Protein AF-A0A7G9TEM5-F1 (afdb_monomer_lite)

Radius of gyration: 19.12 Å; chains: 1; bounding box: 41×61×49 Å

Sequence (114 aa):
MTFDVGIGKCRSVQSDSVDVWVDGSIVRRLAPETKWQRDGISVLQVPSKLCSARHRVAIGEEVFLDTGLINANSAGKLDVDGSGDFARARLSMLVPVIDPAPTPPPPSRKASWR

Secondary structure (DSSP, 8-state):
---EEEEEEEEEE-SSEEEEE--HHHHHHH-TTS----TT--EEEEEGGGB-SSS---TTSEEEEETTT--TT-EEEEESSSSS-PEEEEGGGGS------PPPPP--------

Foldseek 3Di:
DKDKFWAAFFADDDPFKTKGQGAPVNCCLFPVVDPQDDHRLKIKIATPVQWDPVDDRDGGDITIGIPVPADQPGWIWMDRRNPPDTDITRCVSSDPPPPPPPDPPDPPPPDDDD

Structure (mmCIF, N/CA/C/O backbone):
data_AF-A0A7G9TEM5-F1
#
_entry.id   AF-A0A7G9TEM5-F1
#
loop_
_atom_site.group_PDB
_atom_site.id
_atom_site.type_symbol
_atom_site.label_atom_id
_atom_site.label_alt_id
_atom_site.label_comp_id
_atom_site.label_asym_id
_atom_site.label_entity_id
_atom_site.label_seq_id
_atom_site.pdbx_PDB_ins_code
_atom_site.Cartn_x
_atom_site.Cartn_y
_atom_site.Cartn_z
_atom_site.occupancy
_atom_site.B_iso_or_equiv
_atom_site.auth_seq_id
_atom_site.auth_comp_id
_atom_site.auth_asym_id
_atom_site.auth_atom_id
_atom_site.pdbx_PDB_model_num
ATOM 1 N N . MET A 1 1 ? -2.509 15.179 13.391 1.00 59.03 1 MET A N 1
ATOM 2 C CA . MET A 1 1 ? -3.785 14.686 12.828 1.00 59.03 1 MET A CA 1
ATOM 3 C C . MET A 1 1 ? -3.493 13.395 12.089 1.00 59.03 1 MET A C 1
ATOM 5 O O . MET A 1 1 ? -2.556 13.389 11.302 1.00 59.03 1 MET A O 1
ATOM 9 N N . THR A 1 2 ? -4.225 12.321 12.379 1.00 76.56 2 THR A N 1
ATOM 10 C CA . THR A 1 2 ? -4.160 11.061 11.624 1.00 76.56 2 THR A CA 1
ATOM 11 C C . THR A 1 2 ? -5.313 11.026 10.630 1.00 76.56 2 THR A C 1
ATOM 13 O O . THR A 1 2 ? -6.439 11.408 10.963 1.00 76.56 2 THR A O 1
ATOM 16 N N . PHE A 1 3 ? -5.022 10.629 9.400 1.00 86.31 3 PHE A N 1
ATOM 17 C CA . PHE A 1 3 ? -6.001 10.525 8.327 1.00 86.31 3 PHE A CA 1
ATOM 18 C C . PHE A 1 3 ? -5.756 9.242 7.546 1.00 86.31 3 PHE A C 1
ATOM 20 O O . PHE A 1 3 ? -4.740 8.573 7.716 1.00 86.31 3 PHE A O 1
ATOM 27 N N . ASP A 1 4 ? -6.723 8.894 6.716 1.00 90.94 4 ASP A N 1
ATOM 28 C CA . ASP A 1 4 ? -6.684 7.686 5.917 1.00 90.94 4 ASP A CA 1
ATOM 29 C C . ASP A 1 4 ? -6.293 8.058 4.480 1.00 90.94 4 ASP A C 1
ATOM 31 O O . ASP A 1 4 ? -6.759 9.067 3.944 1.00 90.94 4 ASP A O 1
ATOM 35 N N . VAL A 1 5 ? -5.408 7.278 3.861 1.00 90.75 5 VAL A N 1
ATOM 36 C CA . VAL A 1 5 ? -4.964 7.492 2.473 1.00 90.75 5 VAL A CA 1
ATOM 37 C C . VAL A 1 5 ? -5.495 6.366 1.603 1.00 90.75 5 VAL A C 1
ATOM 39 O O . VAL A 1 5 ? -5.099 5.216 1.790 1.00 90.75 5 VAL A O 1
ATOM 42 N N . GLY A 1 6 ? -6.370 6.701 0.654 1.00 92.69 6 GLY A N 1
ATOM 43 C CA . GLY A 1 6 ? -6.820 5.779 -0.388 1.00 92.69 6 GLY A CA 1
ATOM 44 C C . GLY A 1 6 ? -5.663 5.429 -1.321 1.00 92.69 6 GLY A C 1
ATOM 45 O O . GLY A 1 6 ? -4.938 6.318 -1.773 1.00 92.69 6 GLY A O 1
ATOM 46 N N . ILE A 1 7 ? -5.452 4.135 -1.558 1.00 92.81 7 ILE A N 1
ATOM 47 C CA . ILE A 1 7 ? -4.328 3.639 -2.369 1.00 92.81 7 ILE A CA 1
ATOM 48 C C . ILE A 1 7 ? -4.762 2.871 -3.616 1.00 92.81 7 ILE A C 1
ATOM 50 O O . ILE A 1 7 ? -3.932 2.628 -4.487 1.00 92.81 7 ILE A O 1
ATOM 54 N N . GLY A 1 8 ? -6.032 2.482 -3.721 1.00 93.69 8 GLY A N 1
ATOM 55 C CA . GLY A 1 8 ? -6.549 1.752 -4.875 1.00 93.69 8 GLY A CA 1
ATOM 56 C C . GLY A 1 8 ? -7.585 0.700 -4.500 1.00 93.69 8 GLY A C 1
ATOM 57 O O . GLY A 1 8 ? -8.098 0.687 -3.383 1.00 93.69 8 GLY A O 1
ATOM 58 N N . LYS A 1 9 ? -7.902 -0.197 -5.438 1.00 95.19 9 LYS A N 1
ATOM 59 C CA . LYS A 1 9 ? -8.957 -1.209 -5.257 1.00 95.19 9 LYS A CA 1
ATOM 60 C C . LYS A 1 9 ? -8.408 -2.527 -4.736 1.00 95.19 9 LYS A C 1
ATOM 62 O O . LYS A 1 9 ? -7.445 -3.060 -5.278 1.00 95.19 9 LYS A O 1
ATOM 67 N N . CYS A 1 10 ? -9.068 -3.107 -3.742 1.00 95.62 10 CYS A N 1
ATOM 68 C CA . CYS A 1 10 ? -8.718 -4.412 -3.201 1.00 95.62 10 CYS A CA 1
ATOM 69 C C . CYS A 1 10 ? -8.868 -5.500 -4.274 1.00 95.62 10 CYS A C 1
ATOM 71 O O . CYS A 1 10 ? -9.967 -5.756 -4.773 1.00 95.62 10 CYS A O 1
ATOM 73 N N . ARG A 1 11 ? -7.766 -6.179 -4.590 1.00 94.50 11 ARG A N 1
ATOM 74 C CA . ARG A 1 11 ? -7.723 -7.355 -5.464 1.00 94.50 11 ARG A CA 1
ATOM 75 C C . ARG A 1 11 ? -8.018 -8.630 -4.680 1.00 94.50 11 ARG A C 1
ATOM 77 O O . ARG A 1 11 ? -8.844 -9.434 -5.102 1.00 94.50 11 ARG A O 1
ATOM 84 N N . SER A 1 12 ? -7.346 -8.798 -3.547 1.00 95.56 12 SER A N 1
ATOM 85 C CA . SER A 1 12 ? -7.428 -9.988 -2.699 1.00 95.56 12 SER A CA 1
ATOM 86 C C . SER A 1 12 ? -7.069 -9.643 -1.262 1.00 95.56 12 SER A C 1
ATOM 88 O O . SER A 1 12 ? -6.243 -8.770 -1.005 1.00 95.56 12 SER A O 1
ATOM 90 N N . VAL A 1 13 ? -7.685 -10.360 -0.325 1.00 94.50 13 VAL A N 1
ATOM 91 C CA . VAL A 1 13 ? -7.387 -10.264 1.107 1.00 94.50 13 VAL A CA 1
ATOM 92 C C . VAL A 1 13 ? -6.737 -11.572 1.534 1.00 94.50 13 VAL A C 1
ATOM 94 O O . VAL A 1 13 ? -7.317 -12.641 1.351 1.00 94.50 13 VAL A O 1
ATOM 97 N N . GLN A 1 14 ? -5.529 -11.478 2.076 1.00 92.81 14 GLN A N 1
ATOM 98 C CA . GLN A 1 14 ? -4.772 -12.588 2.645 1.00 92.81 14 GLN A CA 1
ATOM 99 C C . GLN A 1 14 ? -4.758 -12.459 4.177 1.00 92.81 14 GLN A C 1
ATOM 101 O O . GLN A 1 14 ? -5.232 -11.470 4.740 1.00 92.81 14 GLN A O 1
ATOM 106 N N . SER A 1 15 ? -4.212 -13.457 4.873 1.00 89.06 15 SER A N 1
ATOM 107 C CA . SER A 1 15 ? -4.219 -13.490 6.343 1.00 89.06 15 SER A CA 1
ATOM 108 C C . SER A 1 15 ? -3.455 -12.321 6.986 1.00 89.06 15 SER A C 1
ATOM 110 O O . SER A 1 15 ? -3.874 -11.812 8.023 1.00 89.06 15 SER A O 1
ATOM 112 N N . ASP A 1 16 ? -2.346 -11.881 6.386 1.00 93.44 16 ASP A N 1
ATOM 113 C CA . ASP A 1 16 ? -1.454 -10.838 6.918 1.00 93.44 16 ASP A CA 1
ATOM 114 C C . ASP A 1 16 ? -1.276 -9.633 5.977 1.00 93.44 16 ASP A C 1
ATOM 116 O O . ASP A 1 16 ? -0.613 -8.647 6.322 1.00 93.44 16 ASP A O 1
ATOM 120 N N . SER A 1 17 ? -1.869 -9.696 4.787 1.00 94.94 17 SER A N 1
ATOM 121 C CA . SER A 1 17 ? -1.645 -8.738 3.713 1.00 94.94 17 SER A CA 1
ATOM 122 C C . SER A 1 17 ? -2.863 -8.575 2.809 1.00 94.94 17 SER A C 1
ATOM 124 O O . SER A 1 17 ? -3.784 -9.389 2.797 1.00 94.94 17 SER A O 1
ATOM 126 N N . VAL A 1 18 ? -2.885 -7.470 2.076 1.00 95.88 18 VAL A N 1
ATOM 127 C CA . VAL A 1 18 ? -3.937 -7.108 1.129 1.00 95.88 18 VAL A CA 1
ATOM 128 C C . VAL A 1 18 ? -3.256 -6.758 -0.180 1.00 95.88 18 VAL A C 1
ATOM 130 O O . VAL A 1 18 ? -2.344 -5.929 -0.192 1.00 95.88 18 VAL A O 1
ATOM 133 N N . ASP A 1 19 ? -3.700 -7.373 -1.269 1.00 96.00 19 ASP A N 1
ATOM 134 C CA . ASP A 1 19 ? -3.238 -7.009 -2.602 1.00 96.00 19 ASP A CA 1
ATOM 135 C C . ASP A 1 19 ? -4.179 -5.953 -3.169 1.00 96.00 19 ASP A C 1
ATOM 137 O O . ASP A 1 19 ? -5.404 -6.111 -3.157 1.00 96.00 19 ASP A O 1
ATOM 141 N N . VAL A 1 20 ? -3.605 -4.873 -3.680 1.00 95.50 20 VAL A N 1
ATOM 142 C CA . VAL A 1 20 ? -4.335 -3.694 -4.132 1.00 95.50 20 VAL A CA 1
ATOM 143 C C . VAL A 1 20 ? -3.942 -3.394 -5.568 1.00 95.50 20 VAL A C 1
ATOM 145 O O . VAL A 1 20 ? -2.760 -3.271 -5.878 1.00 95.50 20 VAL A O 1
ATOM 148 N N . TRP A 1 21 ? -4.930 -3.261 -6.446 1.00 95.19 21 TRP A N 1
ATOM 149 C CA . TRP A 1 21 ? -4.737 -2.651 -7.754 1.00 95.19 21 TRP A CA 1
ATOM 150 C C . TRP A 1 21 ? -4.495 -1.163 -7.567 1.00 95.19 21 TRP A C 1
ATOM 152 O O . TRP A 1 21 ? -5.364 -0.457 -7.045 1.00 95.19 21 TRP A O 1
ATOM 162 N N . VAL A 1 22 ? -3.329 -0.701 -8.001 1.00 92.81 22 VAL A N 1
ATOM 163 C CA . VAL A 1 22 ? -2.909 0.690 -7.842 1.00 92.81 22 VAL A CA 1
ATOM 164 C C . VAL A 1 22 ? -2.823 1.392 -9.190 1.00 92.81 22 VAL A C 1
ATOM 166 O O . VAL A 1 22 ? -2.505 0.781 -10.211 1.00 92.81 22 VAL A O 1
ATOM 169 N N . ASP A 1 23 ? -3.124 2.687 -9.191 1.00 89.62 23 ASP A N 1
ATOM 170 C CA . ASP A 1 23 ? -2.993 3.531 -10.376 1.00 89.62 23 ASP A CA 1
ATOM 171 C C . ASP A 1 23 ? -1.558 4.052 -10.561 1.00 89.62 23 ASP A C 1
ATOM 173 O O . ASP A 1 23 ? -0.690 3.942 -9.684 1.00 89.62 23 ASP A O 1
ATOM 177 N N . GLY A 1 24 ? -1.310 4.678 -11.712 1.00 87.31 24 GLY A N 1
ATOM 178 C CA . GLY A 1 24 ? -0.008 5.261 -12.022 1.00 87.31 24 GLY A CA 1
ATOM 179 C C . GLY A 1 24 ? 0.478 6.334 -11.055 1.00 87.31 24 GLY A C 1
ATOM 180 O O . GLY A 1 24 ? 1.686 6.537 -10.941 1.00 87.31 24 GLY A O 1
ATOM 181 N N . SER A 1 25 ? -0.412 7.031 -10.347 1.00 88.38 25 SER A N 1
ATOM 182 C CA . SER A 1 25 ? -0.010 8.052 -9.375 1.00 88.38 25 SER A CA 1
ATOM 183 C C . SER A 1 25 ? 0.656 7.422 -8.150 1.00 88.38 25 SER A C 1
ATOM 185 O O . SER A 1 25 ? 1.680 7.925 -7.679 1.00 88.38 25 SER A O 1
ATOM 187 N N . ILE A 1 26 ? 0.143 6.276 -7.695 1.00 91.00 26 ILE A N 1
ATOM 188 C CA . ILE A 1 26 ? 0.722 5.488 -6.603 1.00 91.00 26 ILE A CA 1
ATOM 189 C C . ILE A 1 26 ? 2.033 4.841 -7.050 1.00 91.00 26 ILE A C 1
ATOM 191 O O . ILE A 1 26 ? 3.037 4.943 -6.340 1.00 91.00 26 ILE A O 1
ATOM 195 N N . VAL A 1 27 ? 2.064 4.256 -8.254 1.00 90.75 27 VAL A N 1
ATOM 196 C CA . VAL A 1 27 ? 3.288 3.659 -8.819 1.00 90.75 27 VAL A CA 1
ATOM 197 C C . VAL A 1 27 ? 4.404 4.697 -8.927 1.00 90.75 27 VAL A C 1
ATOM 199 O O . VAL A 1 27 ? 5.508 4.455 -8.447 1.00 90.75 27 VAL A O 1
ATOM 202 N N . ARG A 1 28 ? 4.119 5.889 -9.468 1.00 89.50 28 ARG A N 1
ATOM 203 C CA . ARG A 1 28 ? 5.111 6.972 -9.609 1.00 89.50 28 ARG A CA 1
ATOM 204 C C . ARG A 1 28 ? 5.668 7.457 -8.272 1.00 89.50 28 ARG A C 1
ATOM 206 O O . ARG A 1 28 ? 6.816 7.883 -8.225 1.00 89.50 28 ARG A O 1
ATOM 213 N N . ARG A 1 29 ? 4.884 7.401 -7.189 1.00 89.88 29 ARG A N 1
ATOM 214 C CA . ARG A 1 29 ? 5.373 7.746 -5.841 1.00 89.88 29 ARG A CA 1
ATOM 215 C C . ARG A 1 29 ? 6.269 6.659 -5.260 1.00 89.88 29 ARG A C 1
ATOM 217 O O . ARG A 1 29 ? 7.268 6.980 -4.630 1.00 89.88 29 ARG A O 1
ATOM 224 N N . LEU A 1 30 ? 5.909 5.391 -5.443 1.00 90.44 30 LEU A N 1
ATOM 225 C CA . LEU A 1 30 ? 6.618 4.260 -4.837 1.00 90.44 30 LEU A CA 1
ATOM 226 C C . LEU A 1 30 ? 7.851 3.814 -5.629 1.00 90.44 30 LEU A C 1
ATOM 228 O O . LEU A 1 30 ? 8.792 3.285 -5.040 1.00 90.44 30 LEU A O 1
ATOM 232 N N . ALA A 1 31 ? 7.836 4.012 -6.944 1.00 88.19 31 ALA A N 1
ATOM 233 C CA . ALA A 1 31 ? 8.875 3.592 -7.874 1.00 88.19 31 ALA A CA 1
ATOM 234 C C . ALA A 1 31 ? 9.126 4.682 -8.941 1.00 88.19 31 ALA A C 1
ATOM 236 O O . ALA A 1 31 ? 8.897 4.445 -10.128 1.00 88.19 31 ALA A O 1
ATOM 237 N N . PRO A 1 32 ? 9.601 5.880 -8.545 1.00 84.19 32 PRO A N 1
ATOM 238 C CA . PRO A 1 32 ? 9.761 7.022 -9.455 1.00 84.19 32 PRO A CA 1
ATOM 239 C C . PRO A 1 32 ? 10.731 6.754 -10.613 1.00 84.19 32 PRO A C 1
ATOM 241 O O . PRO A 1 32 ? 10.534 7.260 -11.713 1.00 84.19 32 PRO A O 1
ATOM 244 N N . GLU A 1 33 ? 11.743 5.916 -10.385 1.00 82.88 33 GLU A N 1
ATOM 245 C CA . GLU A 1 33 ? 12.748 5.547 -11.391 1.00 82.88 33 GLU A CA 1
ATOM 246 C C . GLU A 1 33 ? 12.242 4.496 -12.397 1.00 82.88 33 GLU A C 1
ATOM 248 O O . GLU A 1 33 ? 12.905 4.207 -13.394 1.00 82.88 33 GLU A O 1
ATOM 253 N N . THR A 1 34 ? 11.077 3.884 -12.151 1.00 79.88 34 THR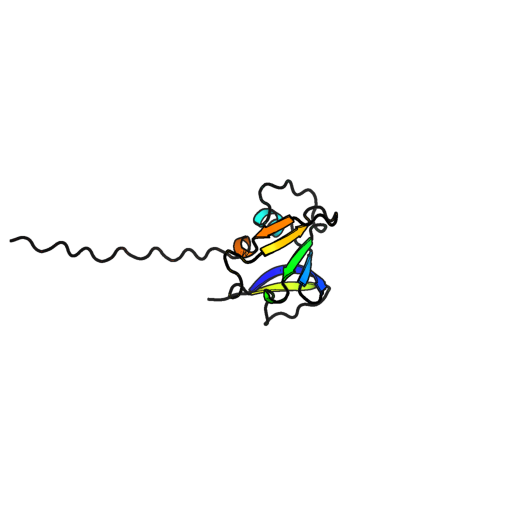 A N 1
ATOM 254 C CA . THR A 1 34 ? 10.549 2.817 -13.010 1.00 79.88 34 THR A CA 1
ATOM 255 C C . THR A 1 34 ? 9.687 3.402 -14.122 1.00 79.88 34 THR A C 1
ATOM 257 O O . THR A 1 34 ? 8.727 4.134 -13.876 1.00 79.88 34 THR A O 1
ATOM 260 N N . LYS A 1 35 ? 9.995 3.043 -15.375 1.00 73.69 35 LYS A N 1
ATOM 261 C CA . LYS A 1 35 ? 9.176 3.405 -16.539 1.00 73.69 35 LYS A CA 1
ATOM 262 C C . LYS A 1 35 ? 7.874 2.611 -16.537 1.00 73.69 35 LYS A C 1
ATOM 264 O O . LYS A 1 35 ? 7.774 1.580 -17.194 1.00 73.69 35 LYS A O 1
ATOM 269 N N . TRP A 1 36 ? 6.880 3.113 -15.823 1.00 74.44 36 TRP A N 1
ATOM 270 C CA . TRP A 1 36 ? 5.551 2.520 -15.782 1.00 74.44 36 TRP A CA 1
ATOM 271 C C . TRP A 1 36 ? 4.871 2.568 -17.159 1.00 74.44 36 TRP A C 1
ATOM 273 O O . TRP A 1 36 ? 4.755 3.634 -17.767 1.00 74.44 36 TRP A O 1
ATOM 283 N N . GLN A 1 37 ? 4.473 1.393 -17.656 1.00 71.06 37 GLN A N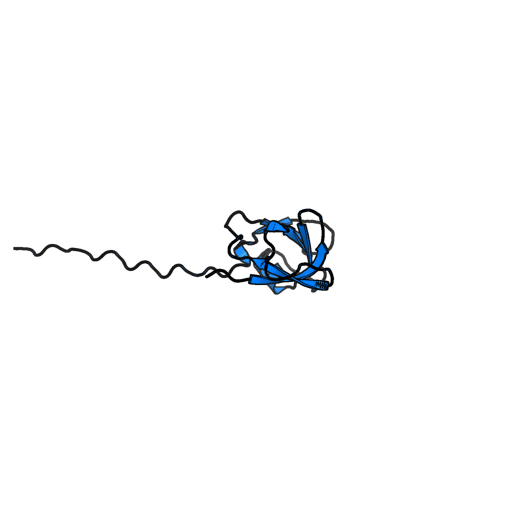 1
ATOM 284 C CA . GLN A 1 37 ? 4.026 1.199 -19.040 1.00 71.06 37 GLN A CA 1
ATOM 285 C C . GLN A 1 37 ? 2.501 1.189 -19.202 1.00 71.06 37 GLN A C 1
ATOM 287 O O . GLN A 1 37 ? 2.007 1.522 -20.281 1.00 71.06 37 GLN A O 1
ATOM 292 N N . ARG A 1 38 ? 1.743 0.757 -18.181 1.00 71.81 38 ARG A N 1
ATOM 293 C CA . ARG A 1 38 ? 0.305 0.482 -18.333 1.00 71.81 38 ARG A CA 1
ATOM 294 C C . ARG A 1 38 ? -0.477 0.594 -17.021 1.00 71.81 38 ARG A C 1
ATOM 296 O O . ARG A 1 38 ? -0.096 0.026 -16.003 1.00 71.81 38 ARG A O 1
ATOM 303 N N . ASP A 1 39 ? -1.624 1.263 -17.101 1.00 70.62 39 ASP A N 1
ATOM 304 C CA . ASP A 1 39 ? -2.619 1.344 -16.032 1.00 70.62 39 ASP A CA 1
ATOM 305 C C . ASP A 1 39 ? -3.283 0.005 -15.705 1.00 70.62 39 ASP A C 1
ATOM 307 O O . ASP A 1 39 ? -3.567 -0.804 -16.588 1.00 70.62 39 ASP A O 1
ATOM 311 N N . GLY A 1 40 ? -3.582 -0.194 -14.418 1.00 71.38 40 GLY A N 1
ATOM 312 C CA . GLY A 1 40 ? -4.461 -1.267 -13.950 1.00 71.38 40 GLY A CA 1
ATOM 313 C C . GLY A 1 40 ? -3.855 -2.672 -13.934 1.00 71.38 40 GLY A C 1
ATOM 314 O O . GLY A 1 40 ? -4.601 -3.620 -13.715 1.00 71.38 40 GLY A O 1
ATOM 315 N N . ILE A 1 41 ? -2.542 -2.817 -14.155 1.00 85.56 41 ILE A N 1
ATOM 316 C CA . ILE A 1 41 ? -1.822 -4.097 -14.001 1.00 85.56 41 ILE A CA 1
ATOM 317 C C . ILE A 1 41 ? -0.909 -4.134 -12.767 1.00 85.56 41 ILE A C 1
ATOM 319 O O . ILE A 1 41 ? -0.476 -5.205 -12.353 1.00 85.56 41 ILE A O 1
ATOM 323 N N . SER A 1 42 ? -0.634 -2.978 -12.163 1.00 92.31 42 SER A N 1
ATOM 324 C CA . SER A 1 42 ? 0.265 -2.878 -11.019 1.00 92.31 42 SER A CA 1
ATOM 325 C C . SER A 1 42 ? -0.434 -3.288 -9.723 1.00 92.31 42 SER A C 1
ATOM 327 O O . SER A 1 42 ? -1.569 -2.881 -9.447 1.00 92.31 42 SER A O 1
ATOM 329 N N . VAL A 1 43 ? 0.262 -4.076 -8.907 1.00 94.88 43 VAL A N 1
ATOM 330 C CA . VAL A 1 43 ? -0.272 -4.671 -7.681 1.00 94.88 43 VAL A CA 1
ATOM 331 C C . VAL A 1 43 ? 0.611 -4.276 -6.510 1.00 94.88 43 VAL A C 1
ATOM 333 O O . VAL A 1 43 ? 1.795 -4.603 -6.459 1.00 94.88 43 VAL A O 1
ATOM 336 N N . LEU A 1 44 ? 0.022 -3.591 -5.537 1.00 95.62 44 LEU A N 1
ATOM 337 C CA . LEU A 1 44 ? 0.664 -3.266 -4.274 1.00 95.62 44 LEU A CA 1
ATOM 338 C C . LEU A 1 44 ? 0.153 -4.206 -3.185 1.00 95.62 44 LEU A C 1
ATOM 340 O O . LEU A 1 44 ? -1.013 -4.159 -2.805 1.00 95.62 44 LEU A O 1
ATOM 344 N N . GLN A 1 45 ? 1.045 -5.025 -2.650 1.00 96.56 45 GLN A N 1
ATOM 345 C CA . GLN A 1 45 ? 0.810 -5.810 -1.451 1.00 96.56 45 GLN A CA 1
ATOM 346 C C . GLN A 1 45 ? 1.163 -4.974 -0.218 1.00 96.56 45 GLN A C 1
ATOM 348 O O . GLN A 1 45 ? 2.317 -4.571 -0.026 1.00 96.56 45 GLN A O 1
ATOM 353 N N . VAL A 1 46 ? 0.175 -4.730 0.639 1.00 96.12 46 VAL A N 1
ATOM 354 C CA . VAL A 1 46 ? 0.344 -3.999 1.902 1.00 96.12 46 VAL A CA 1
ATOM 355 C C . VAL A 1 46 ? 0.040 -4.901 3.099 1.00 96.12 46 VAL A C 1
ATOM 357 O O . VAL A 1 46 ? -0.859 -5.733 3.015 1.00 96.12 46 VAL A O 1
ATOM 360 N N . PRO A 1 47 ? 0.749 -4.757 4.232 1.00 95.44 47 PRO A N 1
ATOM 361 C CA . PRO A 1 47 ? 0.376 -5.445 5.464 1.00 95.44 47 PRO A CA 1
ATOM 362 C C . PRO A 1 47 ? -1.018 -5.014 5.937 1.00 95.44 47 PRO A C 1
ATOM 364 O O . PRO A 1 47 ? -1.267 -3.817 6.088 1.00 95.44 47 PRO A O 1
ATOM 367 N N . SER A 1 48 ? -1.894 -5.971 6.253 1.00 92.94 48 SER A N 1
ATOM 368 C CA . SER A 1 48 ? -3.282 -5.697 6.671 1.00 92.94 48 SER A CA 1
ATOM 369 C C . SER A 1 48 ? -3.359 -4.843 7.941 1.00 92.94 48 SER A C 1
ATOM 371 O O . SER A 1 48 ? -4.253 -4.017 8.093 1.00 92.94 48 SER A O 1
ATOM 373 N N . LYS A 1 49 ? -2.357 -4.961 8.820 1.00 93.62 49 LYS A N 1
ATOM 374 C CA . LYS A 1 49 ? -2.209 -4.138 10.030 1.00 93.62 49 LYS A CA 1
ATOM 375 C C . LYS A 1 49 ? -1.992 -2.643 9.771 1.00 93.62 49 LYS A C 1
ATOM 377 O O . LYS A 1 49 ? -2.030 -1.878 10.722 1.00 93.62 49 LYS A O 1
ATOM 382 N N . LEU A 1 50 ? -1.654 -2.243 8.542 1.00 93.12 50 LEU A N 1
ATOM 383 C CA . LEU A 1 50 ? -1.489 -0.835 8.159 1.00 93.12 50 LEU A CA 1
ATOM 384 C C . LEU A 1 50 ? -2.748 -0.270 7.490 1.00 93.12 50 LEU A C 1
ATOM 386 O O . LEU A 1 50 ? -2.809 0.933 7.233 1.00 93.12 50 LEU A O 1
ATOM 390 N N . CYS A 1 51 ? -3.733 -1.119 7.188 1.00 93.00 51 CYS A N 1
ATOM 391 C CA . CYS A 1 51 ? -5.012 -0.687 6.651 1.00 93.00 51 CYS A CA 1
ATOM 392 C C . CYS A 1 51 ? -5.824 0.048 7.722 1.00 93.00 51 CYS A C 1
ATOM 394 O O . CYS A 1 51 ? -5.729 -0.243 8.915 1.00 93.00 51 CYS A O 1
ATOM 396 N N . SER A 1 52 ? -6.642 0.995 7.277 1.00 92.50 52 SER A N 1
ATOM 397 C CA . SER A 1 52 ? -7.520 1.759 8.153 1.00 92.50 52 SER A CA 1
ATOM 398 C C . SER A 1 52 ? -8.517 0.858 8.874 1.00 92.50 52 SER A C 1
ATOM 400 O O . SER A 1 52 ? -9.195 0.044 8.254 1.00 92.50 52 SER A O 1
ATOM 402 N N . ALA A 1 53 ? -8.679 1.062 10.182 1.00 89.06 53 ALA A N 1
ATOM 403 C CA . ALA A 1 53 ? -9.749 0.424 10.949 1.00 89.06 53 ALA A CA 1
ATOM 404 C C . ALA A 1 53 ? -11.135 1.034 10.657 1.00 89.06 53 ALA A C 1
ATOM 406 O O . ALA A 1 53 ? -12.156 0.445 11.012 1.00 89.06 53 ALA A O 1
ATOM 407 N N . ARG A 1 54 ? -11.182 2.223 10.036 1.00 89.81 54 ARG A 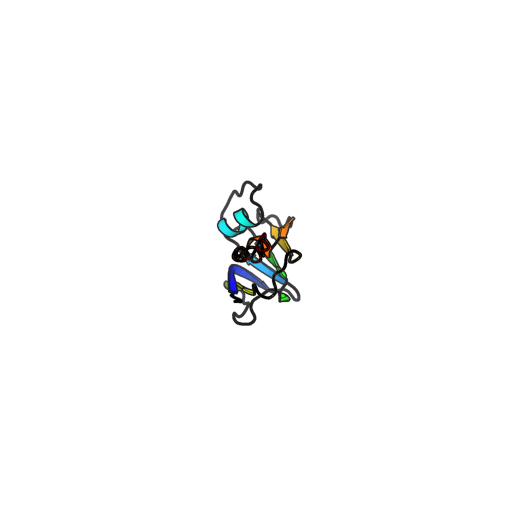N 1
ATOM 408 C CA . ARG A 1 54 ? -12.43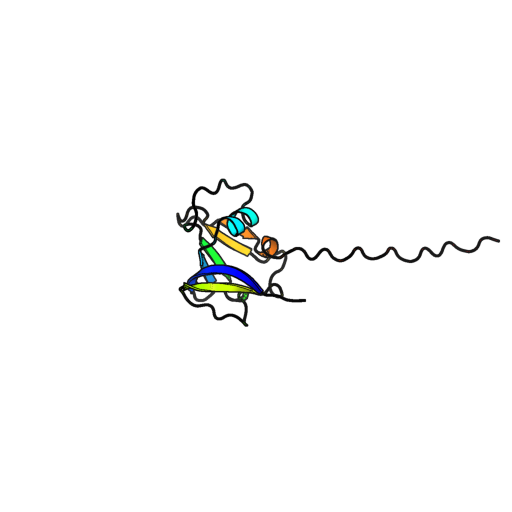2 2.933 9.717 1.00 89.81 54 ARG A CA 1
ATOM 409 C C . ARG A 1 54 ? -13.059 2.449 8.414 1.00 89.81 54 ARG A C 1
ATOM 411 O O . ARG A 1 54 ? -14.277 2.502 8.270 1.00 89.81 54 ARG A O 1
ATOM 418 N N . HIS A 1 55 ? -12.233 1.975 7.485 1.00 89.56 55 HIS A N 1
ATOM 419 C CA . HIS A 1 55 ? -12.660 1.504 6.174 1.00 89.56 55 HIS A CA 1
ATOM 420 C C . HIS A 1 55 ? -12.525 -0.015 6.103 1.00 89.56 55 HIS A C 1
ATOM 422 O O . HIS A 1 55 ? -11.448 -0.568 6.311 1.00 89.56 55 HIS A O 1
ATOM 428 N N . ARG A 1 56 ? -13.626 -0.711 5.803 1.00 88.94 56 ARG A N 1
ATOM 429 C CA . ARG A 1 56 ? -13.590 -2.166 5.636 1.00 88.94 56 ARG A CA 1
ATOM 430 C C . ARG A 1 56 ? -12.740 -2.517 4.415 1.00 88.94 56 ARG A C 1
ATOM 432 O O . ARG A 1 56 ? -13.013 -2.049 3.318 1.00 88.94 56 ARG A O 1
ATOM 439 N N . VAL A 1 57 ? -11.792 -3.430 4.596 1.00 91.56 57 VAL A N 1
ATOM 440 C CA . VAL A 1 57 ? -11.079 -4.060 3.483 1.00 91.56 57 VAL A CA 1
ATOM 441 C C . VAL A 1 57 ? -11.935 -5.198 2.924 1.00 91.56 57 VAL A C 1
ATOM 443 O O . VAL A 1 57 ? -12.190 -6.185 3.615 1.00 91.56 57 VAL A O 1
ATOM 446 N N . ALA A 1 58 ? -12.390 -5.061 1.681 1.00 93.75 58 ALA A N 1
ATOM 447 C CA . ALA A 1 58 ? -13.141 -6.088 0.963 1.00 93.75 58 ALA A CA 1
ATOM 448 C C . ALA A 1 58 ? -12.799 -6.052 -0.531 1.00 93.75 58 ALA A C 1
ATOM 450 O O . ALA A 1 58 ? -12.509 -4.992 -1.073 1.00 93.75 58 ALA A O 1
ATOM 451 N N . ILE A 1 59 ? -12.838 -7.209 -1.198 1.00 94.81 59 ILE A N 1
ATOM 452 C CA . ILE A 1 59 ? -12.516 -7.325 -2.628 1.00 94.81 59 ILE A CA 1
ATOM 453 C C . ILE A 1 59 ? -13.425 -6.403 -3.451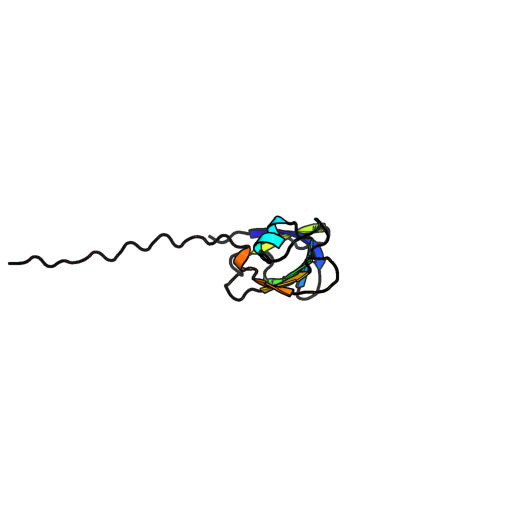 1.00 94.81 59 ILE A C 1
ATOM 455 O O . ILE A 1 59 ? -14.640 -6.414 -3.278 1.00 94.81 59 ILE A O 1
ATOM 459 N N . GLY A 1 60 ? -12.825 -5.628 -4.358 1.00 93.94 60 GLY A N 1
ATOM 460 C CA . GLY A 1 60 ? -13.514 -4.652 -5.206 1.00 93.94 60 GLY A CA 1
ATOM 461 C C . GLY A 1 60 ? -13.686 -3.262 -4.583 1.00 93.94 60 GLY A C 1
ATOM 462 O O . GLY A 1 60 ? -13.866 -2.300 -5.332 1.00 93.94 60 GLY A O 1
ATOM 463 N N . GLU A 1 61 ? -13.563 -3.145 -3.259 1.00 94.44 61 GLU A N 1
ATOM 464 C CA . GLU A 1 61 ? -13.660 -1.878 -2.527 1.00 94.44 61 GLU A CA 1
ATOM 465 C C . GLU A 1 61 ? -12.327 -1.127 -2.502 1.00 94.44 61 GLU A C 1
ATOM 467 O O . GLU A 1 61 ? -11.253 -1.696 -2.720 1.00 94.44 61 GLU A O 1
ATOM 472 N N . GLU A 1 62 ? -12.395 0.171 -2.226 1.00 94.88 62 GLU A N 1
ATOM 473 C CA . GLU A 1 62 ? -11.205 0.995 -2.048 1.00 94.88 62 GLU A CA 1
ATOM 474 C C . GLU A 1 62 ? -10.490 0.668 -0.727 1.00 94.88 62 GLU A C 1
ATOM 476 O O . GLU A 1 62 ? -11.107 0.536 0.333 1.00 94.88 62 GLU A O 1
ATOM 481 N N . VAL A 1 63 ? -9.166 0.532 -0.794 1.00 95.19 63 VAL A N 1
ATOM 482 C CA . VAL A 1 63 ? -8.304 0.262 0.356 1.00 95.19 63 VAL A CA 1
ATOM 483 C C . VAL A 1 63 ? -7.685 1.559 0.836 1.00 95.19 63 VAL A C 1
ATOM 485 O O . VAL A 1 63 ? -7.088 2.309 0.063 1.00 95.19 63 VAL A O 1
ATOM 488 N N . PHE A 1 64 ? -7.778 1.771 2.144 1.00 94.38 64 PHE A N 1
ATOM 489 C CA . PHE A 1 64 ? -7.215 2.923 2.825 1.00 94.38 64 PHE A CA 1
ATOM 490 C C . PHE A 1 64 ? -6.123 2.487 3.796 1.00 94.38 64 PHE A C 1
ATOM 492 O O . PHE A 1 64 ? -6.284 1.493 4.508 1.00 94.38 64 PHE A O 1
ATOM 499 N N . LEU A 1 65 ? -5.027 3.240 3.854 1.00 93.25 65 LEU A N 1
ATOM 500 C CA . LEU A 1 65 ? -3.981 3.082 4.862 1.00 93.25 65 LEU A CA 1
ATOM 501 C C . LEU A 1 65 ? -4.153 4.105 5.987 1.00 93.25 65 LEU A C 1
ATOM 503 O O . LEU A 1 65 ? -4.413 5.274 5.708 1.00 93.25 65 LEU A O 1
ATOM 507 N N . ASP A 1 66 ? -3.938 3.681 7.232 1.00 92.44 66 ASP A N 1
ATOM 508 C CA . ASP A 1 66 ? -3.927 4.579 8.393 1.00 92.44 66 ASP A CA 1
ATOM 509 C C . ASP A 1 66 ? -2.556 5.259 8.509 1.00 92.44 66 ASP A C 1
ATOM 511 O O . ASP A 1 66 ? -1.543 4.612 8.807 1.00 92.44 66 ASP A O 1
ATOM 515 N N . THR A 1 67 ? -2.499 6.579 8.305 1.00 89.50 67 THR A N 1
ATOM 516 C CA . THR A 1 67 ? -1.229 7.316 8.404 1.00 89.50 67 THR A CA 1
ATOM 517 C C . THR A 1 67 ? -0.647 7.320 9.814 1.00 89.50 67 THR A C 1
ATOM 519 O O . THR A 1 67 ? 0.552 7.543 9.964 1.00 89.50 67 THR A O 1
ATOM 522 N N . GLY A 1 68 ? -1.449 7.055 10.848 1.00 88.44 68 GLY A N 1
ATOM 523 C CA . GLY A 1 68 ? -0.982 6.882 12.223 1.00 88.44 68 GLY A CA 1
ATOM 524 C C . GLY A 1 68 ? -0.164 5.607 12.439 1.00 88.44 68 GLY A C 1
ATOM 525 O O . GLY A 1 68 ? 0.617 5.542 13.387 1.00 88.44 68 GLY A O 1
ATOM 526 N N . LEU A 1 69 ? -0.302 4.613 11.554 1.00 89.94 69 LEU A N 1
ATOM 527 C CA . LEU A 1 69 ? 0.432 3.342 11.608 1.00 89.94 69 LEU A CA 1
ATOM 528 C C . LEU A 1 69 ? 1.631 3.312 10.646 1.00 89.94 69 LEU A C 1
ATOM 530 O O . LEU A 1 69 ? 2.487 2.424 10.732 1.00 89.94 69 LEU A O 1
ATOM 534 N N . ILE A 1 70 ? 1.724 4.282 9.732 1.00 90.38 70 ILE A N 1
ATOM 535 C CA . ILE A 1 70 ? 2.833 4.391 8.783 1.00 90.38 70 ILE A CA 1
ATOM 536 C C . ILE A 1 70 ? 4.016 5.120 9.428 1.00 90.38 70 ILE A C 1
ATOM 538 O O . ILE A 1 70 ? 3.894 6.220 9.955 1.00 90.38 70 ILE A O 1
ATOM 542 N N . ASN A 1 71 ? 5.199 4.518 9.328 1.00 87.81 71 ASN A N 1
ATOM 543 C CA . ASN A 1 71 ? 6.470 5.110 9.732 1.00 87.81 71 ASN A CA 1
ATOM 544 C C . ASN A 1 71 ? 7.528 4.920 8.630 1.00 87.81 71 ASN A C 1
ATOM 546 O O . ASN A 1 71 ? 7.271 4.293 7.603 1.00 87.81 71 ASN A O 1
ATOM 550 N N . ALA A 1 72 ? 8.741 5.437 8.845 1.00 85.69 72 ALA A N 1
ATOM 551 C CA . ALA A 1 72 ? 9.836 5.368 7.870 1.00 85.69 72 ALA A CA 1
ATOM 552 C C . ALA A 1 72 ? 10.228 3.934 7.450 1.00 85.69 72 ALA A C 1
ATOM 554 O O . ALA A 1 72 ? 10.779 3.742 6.366 1.00 85.69 72 ALA A O 1
ATOM 555 N N . ASN A 1 73 ? 9.929 2.936 8.287 1.00 85.94 73 ASN A N 1
ATOM 556 C CA . ASN A 1 73 ? 10.222 1.526 8.039 1.00 85.94 73 ASN A CA 1
ATOM 557 C C . ASN A 1 73 ? 9.028 0.753 7.461 1.00 85.94 73 ASN A C 1
ATOM 559 O O . ASN A 1 73 ? 9.206 -0.393 7.038 1.00 85.94 73 ASN A O 1
ATOM 563 N N . SER A 1 74 ? 7.833 1.354 7.421 1.00 91.38 74 SER A N 1
ATOM 564 C CA . SER A 1 74 ? 6.642 0.734 6.846 1.00 91.38 74 SER A CA 1
ATOM 565 C C . SER A 1 74 ? 6.860 0.467 5.360 1.00 91.38 74 SER A C 1
ATOM 567 O O . SER A 1 74 ? 7.077 1.379 4.557 1.00 91.38 74 SER A O 1
ATOM 569 N N . ALA A 1 75 ? 6.807 -0.810 4.998 1.00 93.75 75 ALA A N 1
ATOM 570 C CA . ALA A 1 75 ? 7.053 -1.276 3.648 1.00 93.75 75 ALA A CA 1
ATOM 571 C C . ALA A 1 75 ? 5.942 -2.219 3.191 1.00 93.75 75 ALA A C 1
ATOM 573 O O . ALA A 1 75 ? 5.401 -2.993 3.982 1.00 93.75 75 ALA A O 1
ATOM 574 N N . GLY A 1 76 ? 5.642 -2.140 1.901 1.00 94.50 76 GLY A N 1
ATOM 575 C CA . GLY A 1 76 ? 4.854 -3.110 1.160 1.00 94.50 76 GLY A CA 1
ATOM 576 C C . GLY A 1 76 ? 5.704 -3.719 0.052 1.00 94.50 76 GLY A C 1
ATOM 577 O O . GLY A 1 76 ? 6.929 -3.536 0.007 1.00 94.50 76 GLY A O 1
ATOM 578 N N . LYS A 1 77 ? 5.046 -4.418 -0.865 1.00 96.19 77 LYS A N 1
ATOM 579 C CA . LYS A 1 77 ? 5.674 -4.928 -2.079 1.00 96.19 77 LYS A CA 1
ATOM 580 C C . LYS A 1 77 ? 4.891 -4.475 -3.298 1.00 96.19 77 LYS A C 1
ATOM 582 O O . LYS A 1 77 ? 3.679 -4.628 -3.318 1.00 96.19 77 LYS A O 1
ATOM 587 N N . LEU A 1 78 ? 5.572 -3.925 -4.289 1.00 94.81 78 LEU A N 1
ATOM 588 C CA . LEU A 1 78 ? 4.978 -3.447 -5.526 1.00 94.81 78 LEU A CA 1
ATOM 589 C C . LEU A 1 78 ? 5.432 -4.338 -6.677 1.00 94.81 78 LEU A C 1
ATOM 591 O O . LEU A 1 78 ? 6.629 -4.487 -6.908 1.00 94.81 78 LEU A O 1
ATOM 595 N N . ASP A 1 79 ? 4.462 -4.894 -7.383 1.00 93.56 79 ASP A N 1
ATOM 596 C CA . ASP A 1 79 ? 4.614 -5.457 -8.716 1.00 93.56 79 ASP A CA 1
ATOM 597 C C . ASP A 1 79 ? 4.132 -4.394 -9.708 1.00 93.56 79 ASP A C 1
ATOM 599 O O . ASP A 1 79 ? 2.955 -4.029 -9.726 1.00 93.56 79 ASP A O 1
ATOM 603 N N . VAL A 1 80 ? 5.064 -3.815 -10.464 1.00 90.62 80 VAL A N 1
ATOM 604 C CA . VAL A 1 80 ? 4.761 -2.713 -11.389 1.00 90.62 80 VAL A CA 1
ATOM 605 C C . VAL A 1 80 ? 4.112 -3.236 -12.669 1.00 90.62 80 VAL A C 1
ATOM 607 O O . VAL A 1 80 ? 3.211 -2.581 -13.198 1.00 90.62 80 VAL A O 1
ATOM 610 N N . ASP A 1 81 ? 4.526 -4.414 -13.130 1.00 88.12 81 ASP A N 1
ATOM 611 C CA . ASP A 1 81 ? 4.192 -4.943 -14.454 1.00 88.12 81 ASP A CA 1
ATOM 612 C C . ASP A 1 81 ? 3.088 -6.011 -14.414 1.00 88.12 81 ASP A C 1
ATOM 614 O O . ASP A 1 81 ? 2.662 -6.510 -15.456 1.00 88.12 81 ASP A O 1
ATOM 618 N N . GLY A 1 82 ? 2.604 -6.368 -13.223 1.00 84.50 82 GLY A N 1
ATOM 619 C CA . GLY A 1 82 ? 1.621 -7.434 -13.044 1.00 84.50 82 GLY A CA 1
ATOM 620 C C . GLY A 1 82 ? 2.196 -8.826 -13.323 1.00 84.50 82 GLY A C 1
ATOM 621 O O . GLY A 1 82 ? 1.427 -9.751 -13.601 1.00 84.50 82 GLY A O 1
ATOM 622 N N . SER A 1 83 ? 3.526 -8.976 -13.308 1.00 86.81 83 SER A N 1
ATOM 623 C CA . SER A 1 83 ? 4.222 -10.234 -13.613 1.00 86.81 83 SER A CA 1
ATOM 624 C C . SER A 1 83 ? 4.280 -11.190 -12.418 1.00 86.81 83 SER A C 1
ATOM 626 O O . SER A 1 83 ? 4.563 -12.375 -12.592 1.00 86.81 83 SER A O 1
ATOM 628 N N . GLY A 1 84 ? 3.998 -10.692 -11.211 1.00 88.19 84 GLY A N 1
ATOM 629 C CA . GLY A 1 84 ? 4.276 -11.363 -9.944 1.00 88.19 84 GLY A CA 1
ATOM 630 C C . GLY A 1 84 ? 5.663 -11.053 -9.372 1.00 88.19 84 GLY A C 1
ATOM 631 O O . GLY A 1 84 ? 5.993 -11.565 -8.300 1.00 88.19 84 GLY A O 1
ATOM 632 N N . ASP A 1 85 ? 6.465 -10.210 -10.035 1.00 90.31 85 ASP A N 1
ATOM 633 C CA . ASP A 1 85 ? 7.784 -9.803 -9.547 1.00 90.31 85 ASP A CA 1
ATOM 634 C C . ASP A 1 85 ? 7.670 -8.625 -8.577 1.00 90.31 85 ASP A C 1
ATOM 636 O O . ASP A 1 85 ? 7.565 -7.454 -8.941 1.00 90.31 85 ASP A O 1
ATOM 640 N N . PHE A 1 86 ? 7.699 -8.956 -7.291 1.00 92.81 86 PHE A N 1
ATOM 641 C CA . PHE A 1 86 ? 7.478 -8.000 -6.218 1.00 92.81 86 PHE A CA 1
ATOM 642 C C . PHE A 1 86 ? 8.774 -7.331 -5.741 1.00 92.81 86 PHE A C 1
ATOM 644 O O . PHE A 1 86 ? 9.641 -7.970 -5.140 1.00 92.81 86 PHE A O 1
ATOM 651 N N . ALA A 1 87 ? 8.857 -6.008 -5.895 1.00 92.56 87 ALA A N 1
ATOM 652 C CA . ALA A 1 87 ? 9.918 -5.177 -5.332 1.00 92.56 87 ALA A CA 1
ATOM 653 C C . ALA A 1 87 ? 9.475 -4.505 -4.022 1.00 92.56 87 ALA A C 1
ATOM 655 O O . ALA A 1 87 ? 8.305 -4.186 -3.821 1.00 92.56 87 ALA A O 1
ATOM 656 N N . ARG A 1 88 ? 10.410 -4.247 -3.101 1.00 94.00 88 ARG A N 1
ATOM 657 C CA . ARG A 1 88 ? 10.092 -3.556 -1.839 1.00 94.00 88 ARG A CA 1
ATOM 658 C C . ARG A 1 88 ? 9.680 -2.104 -2.108 1.00 94.00 88 ARG A C 1
ATOM 660 O O . ARG A 1 88 ? 10.468 -1.340 -2.655 1.00 94.00 88 ARG A O 1
ATOM 667 N N . ALA A 1 89 ? 8.510 -1.702 -1.615 1.00 93.19 89 ALA A N 1
ATOM 668 C CA . ALA A 1 89 ? 7.984 -0.343 -1.745 1.00 93.19 89 ALA A CA 1
ATOM 669 C C . ALA A 1 89 ? 7.878 0.348 -0.377 1.00 93.19 89 ALA A C 1
ATOM 671 O O . ALA A 1 89 ? 7.362 -0.230 0.583 1.00 93.19 89 ALA A O 1
ATOM 672 N N . ARG A 1 90 ? 8.364 1.592 -0.263 1.00 92.62 90 ARG A N 1
ATOM 673 C CA . ARG A 1 90 ? 8.286 2.377 0.983 1.00 92.62 90 ARG A CA 1
ATOM 674 C C . ARG A 1 90 ? 6.929 3.072 1.086 1.00 92.62 90 ARG A C 1
ATOM 676 O O . ARG A 1 90 ? 6.702 4.081 0.429 1.00 92.62 90 ARG A O 1
ATOM 683 N N . LEU A 1 91 ? 6.048 2.571 1.953 1.00 91.75 91 LEU A N 1
ATOM 684 C CA . LEU A 1 91 ? 4.687 3.110 2.107 1.00 91.75 91 LEU A CA 1
ATOM 685 C C . LEU A 1 91 ? 4.672 4.518 2.714 1.00 91.75 91 LEU A C 1
ATOM 687 O O . LEU A 1 91 ? 3.723 5.266 2.503 1.00 91.75 91 LEU A O 1
ATOM 691 N N . SER A 1 92 ? 5.745 4.917 3.403 1.00 89.44 92 SER A N 1
ATOM 692 C CA . SER A 1 92 ? 5.934 6.294 3.870 1.00 89.44 92 SER A CA 1
ATOM 693 C C . SER A 1 92 ? 5.918 7.329 2.742 1.00 89.44 92 SER A C 1
ATOM 695 O O . SER A 1 92 ? 5.557 8.470 2.997 1.00 89.44 92 SER A O 1
ATOM 697 N N . MET A 1 93 ? 6.233 6.944 1.499 1.00 89.06 93 MET A N 1
ATOM 698 C CA . MET A 1 93 ? 6.172 7.842 0.336 1.00 89.06 93 MET A CA 1
ATOM 699 C C . MET A 1 93 ? 4.737 8.152 -0.122 1.00 89.06 93 MET A C 1
ATOM 701 O O . MET A 1 93 ? 4.529 9.061 -0.922 1.00 89.06 93 MET A O 1
ATOM 705 N N . LEU A 1 94 ? 3.742 7.402 0.365 1.00 87.62 94 LEU A N 1
ATOM 706 C CA . LEU A 1 94 ? 2.326 7.670 0.095 1.00 87.62 94 LEU A CA 1
ATOM 707 C C . LEU A 1 94 ? 1.735 8.688 1.067 1.00 87.62 94 LEU A C 1
ATOM 709 O O . LEU A 1 94 ? 0.724 9.315 0.752 1.00 87.62 94 LEU A O 1
ATOM 713 N N . VAL A 1 95 ? 2.366 8.855 2.230 1.00 81.88 95 VAL A N 1
ATOM 714 C CA . VAL A 1 95 ? 1.932 9.806 3.245 1.00 81.88 95 VAL A CA 1
ATOM 715 C C . VAL A 1 95 ? 2.458 11.185 2.859 1.00 81.88 95 VAL A C 1
ATOM 717 O O . VAL A 1 95 ? 3.664 11.336 2.655 1.00 81.88 95 VAL A O 1
ATOM 720 N N . PRO A 1 96 ? 1.591 12.206 2.765 1.00 68.94 96 PRO A N 1
ATOM 721 C CA . PRO A 1 96 ? 2.042 13.584 2.673 1.00 68.94 96 PRO A CA 1
ATOM 722 C C . PRO A 1 96 ? 2.992 13.868 3.836 1.00 68.94 96 PRO A C 1
ATOM 724 O O . PRO A 1 96 ? 2.609 13.714 4.998 1.00 68.94 96 PRO A O 1
ATOM 727 N N . VAL A 1 97 ? 4.227 14.275 3.540 1.00 58.59 97 VAL A N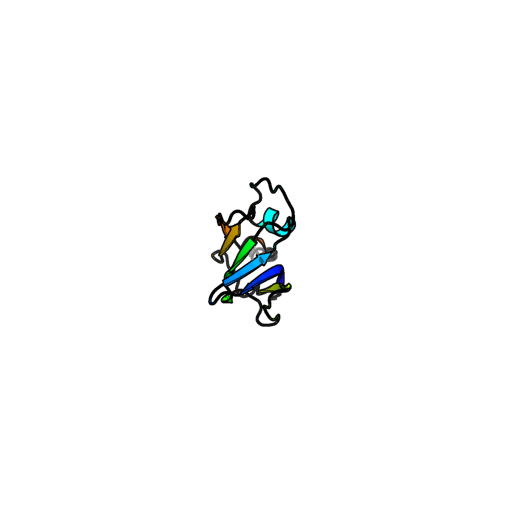 1
ATOM 728 C CA . VAL A 1 97 ? 5.105 14.841 4.563 1.00 58.59 97 VAL A CA 1
ATOM 729 C C . VAL A 1 97 ? 4.408 16.109 5.035 1.00 58.59 97 VAL A C 1
ATOM 731 O O . VAL A 1 97 ? 4.383 17.113 4.328 1.00 58.59 97 VAL A O 1
ATOM 734 N N . ILE A 1 98 ? 3.766 16.049 6.201 1.00 49.16 98 ILE A N 1
ATOM 735 C CA . ILE A 1 98 ? 3.424 17.267 6.921 1.00 49.16 98 ILE A CA 1
ATOM 736 C C . ILE A 1 98 ? 4.781 17.813 7.333 1.00 49.16 98 ILE A C 1
ATOM 738 O O . ILE A 1 98 ? 5.398 17.268 8.250 1.00 49.16 98 ILE A O 1
ATOM 742 N N . ASP A 1 99 ? 5.276 18.814 6.605 1.00 43.72 99 ASP A N 1
ATOM 743 C CA . ASP A 1 99 ? 6.444 19.568 7.036 1.00 43.72 99 ASP A CA 1
ATOM 744 C C . ASP A 1 99 ? 6.194 19.962 8.498 1.00 43.72 99 ASP A C 1
ATOM 746 O O . ASP A 1 99 ? 5.183 20.624 8.781 1.00 43.72 99 ASP A O 1
ATOM 750 N N . PRO A 1 100 ? 7.025 19.523 9.462 1.00 46.62 100 PRO A N 1
ATOM 751 C CA . PRO A 1 100 ? 6.958 20.112 10.780 1.00 46.62 100 PRO A CA 1
ATOM 752 C C . PRO A 1 100 ? 7.207 21.600 10.560 1.00 46.62 100 PRO A C 1
ATOM 754 O O . PRO A 1 100 ? 8.251 21.979 10.028 1.00 46.62 100 PRO A O 1
ATOM 757 N N . ALA A 1 101 ? 6.215 22.432 10.896 1.00 51.00 101 ALA A N 1
ATOM 758 C CA . ALA A 1 101 ? 6.359 23.878 10.821 1.00 51.00 101 ALA A CA 1
ATOM 759 C C . ALA A 1 101 ? 7.725 24.245 11.423 1.00 51.00 101 ALA A C 1
ATOM 761 O O . ALA A 1 101 ? 8.038 23.736 12.507 1.00 51.00 101 ALA A O 1
ATOM 762 N N . PRO A 1 102 ? 8.562 25.037 10.725 1.00 51.00 102 PRO A N 1
ATOM 763 C CA . PRO A 1 102 ? 9.922 25.293 11.166 1.00 51.00 102 PRO A CA 1
ATOM 764 C C . PRO A 1 102 ? 9.873 25.806 12.600 1.00 51.00 102 PRO A C 1
ATOM 766 O O . PRO A 1 102 ? 9.226 26.816 12.884 1.00 51.00 102 PRO A O 1
ATOM 769 N N . THR A 1 103 ? 10.504 25.067 13.512 1.00 55.31 103 THR A N 1
ATOM 770 C CA . THR A 1 103 ? 10.579 25.434 14.921 1.00 55.31 103 THR A CA 1
ATOM 771 C C . THR A 1 103 ? 11.166 26.843 14.979 1.00 55.31 103 THR A C 1
ATOM 773 O O . THR A 1 103 ? 12.277 27.037 14.471 1.00 55.31 103 THR A O 1
ATOM 776 N N . PRO A 1 104 ? 10.453 27.849 15.522 1.00 63.97 104 PRO A N 1
ATOM 777 C CA . PRO A 1 104 ? 11.006 29.189 15.600 1.00 63.97 104 PRO A CA 1
ATOM 778 C C . PRO A 1 104 ? 12.322 29.115 16.386 1.00 63.97 104 PRO A C 1
ATOM 780 O O . PRO A 1 104 ? 12.381 28.413 17.403 1.00 63.97 104 PRO A O 1
ATOM 783 N N . PRO A 1 105 ? 13.396 29.772 15.912 1.00 65.75 105 PRO A N 1
ATOM 784 C CA . PRO A 1 105 ? 14.672 29.735 16.603 1.00 65.75 105 PRO A CA 1
ATOM 785 C C . PRO A 1 105 ? 14.479 30.226 18.046 1.00 65.75 105 PRO A C 1
ATOM 787 O O . PRO A 1 105 ? 13.692 31.152 18.275 1.00 65.75 105 PRO A O 1
ATOM 790 N N . PRO A 1 106 ? 15.162 29.616 19.032 1.00 66.94 106 PRO A N 1
ATOM 791 C CA . PRO A 1 106 ? 15.041 30.035 20.420 1.00 66.94 106 PRO A CA 1
ATOM 792 C C . PRO A 1 106 ? 15.370 31.530 20.534 1.00 66.94 106 PRO A C 1
ATOM 794 O O . PRO A 1 106 ? 16.292 32.002 19.858 1.00 66.94 106 PRO A O 1
ATOM 797 N N . PRO A 1 107 ? 14.637 32.296 21.365 1.00 65.50 107 PRO A N 1
ATOM 798 C CA . PRO A 1 107 ? 14.876 33.721 21.513 1.00 65.50 107 PRO A CA 1
ATOM 799 C C . PRO A 1 107 ? 16.318 33.935 21.967 1.00 65.50 107 PRO A C 1
ATOM 801 O O . PRO A 1 107 ? 16.708 33.573 23.079 1.00 65.50 107 PRO A O 1
ATOM 804 N N . SER A 1 108 ? 17.124 34.515 21.078 1.00 62.38 108 SER A N 1
ATOM 805 C CA . SER A 1 108 ? 18.494 34.903 21.372 1.00 62.38 108 SER A CA 1
ATOM 806 C C . SER A 1 108 ? 18.464 35.960 22.473 1.00 62.38 108 SER A C 1
ATOM 808 O O . SER A 1 108 ? 18.279 37.146 22.199 1.00 62.38 108 SER A O 1
ATOM 810 N N . ARG A 1 109 ? 18.692 35.546 23.726 1.00 62.09 109 ARG A N 1
ATOM 811 C CA . ARG A 1 109 ? 19.115 36.435 24.816 1.00 62.09 109 ARG A CA 1
ATOM 812 C C . ARG A 1 109 ? 20.500 36.983 24.458 1.00 62.09 109 ARG A C 1
ATOM 814 O O . ARG A 1 109 ? 21.517 36.512 24.957 1.00 62.09 109 ARG A O 1
ATOM 821 N N . LYS A 1 110 ? 20.556 37.982 23.573 1.00 54.41 110 LYS A N 1
ATOM 822 C CA . LYS A 1 110 ? 21.713 38.873 23.547 1.00 54.41 110 LYS A CA 1
ATOM 823 C C . LYS A 1 110 ? 21.602 39.739 24.788 1.00 54.41 110 LYS A C 1
ATOM 825 O O . LYS A 1 110 ? 20.688 40.546 24.924 1.00 54.41 110 LYS A O 1
ATOM 830 N N . ALA A 1 111 ? 22.498 39.443 25.720 1.00 52.97 111 ALA A N 1
ATOM 831 C CA . ALA A 1 111 ? 22.725 40.193 26.930 1.00 52.97 111 ALA A CA 1
ATOM 832 C C . ALA A 1 111 ? 22.823 41.691 26.615 1.00 52.97 111 ALA A C 1
ATOM 834 O O . ALA A 1 111 ? 23.536 42.108 25.701 1.00 52.97 111 ALA A O 1
ATOM 835 N N . SER A 1 112 ? 22.089 42.469 27.402 1.00 54.62 112 SER A N 1
ATOM 836 C CA . SER A 1 112 ? 22.331 43.882 27.650 1.00 54.62 112 SER A CA 1
ATOM 837 C C . SER A 1 112 ? 23.813 44.092 27.970 1.00 54.62 112 SER A C 1
ATOM 839 O O . SER A 1 112 ? 24.299 43.573 28.978 1.00 54.62 112 SER A O 1
ATOM 841 N N . TRP A 1 113 ? 24.524 44.824 27.117 1.00 51.22 113 TRP A N 1
ATOM 842 C CA . TRP A 1 113 ? 25.860 45.314 27.437 1.00 51.22 113 TRP A CA 1
ATOM 843 C C . TRP A 1 113 ? 25.758 46.612 28.245 1.00 51.22 113 TRP A C 1
ATOM 845 O O . TRP A 1 113 ? 24.873 47.433 28.001 1.00 51.22 113 TRP A O 1
ATOM 855 N N . ARG A 1 114 ? 26.646 46.694 29.243 1.00 45.91 114 ARG A N 1
ATOM 856 C CA . ARG A 1 114 ? 27.027 47.883 30.016 1.00 45.91 114 ARG A CA 1
ATOM 857 C C . ARG A 1 114 ? 27.566 48.993 29.126 1.00 45.91 114 ARG A C 1
ATOM 859 O O . ARG A 1 114 ? 28.141 48.650 28.070 1.00 45.91 114 ARG A O 1
#

pLDDT: mean 84.14, std 14.23, range [43.72, 96.56]

Organism: Pseudoxanthomonas mexicana (NCBI:txid128785)